Protein AF-A0A0T1WFU3-F1 (afdb_monomer_lite)

Radius of gyration: 16.74 Å; chains: 1; bounding box: 40×35×45 Å

Structure (mmCIF, N/CA/C/O backbone):
data_AF-A0A0T1WFU3-F1
#
_entry.id   AF-A0A0T1WFU3-F1
#
loop_
_atom_site.group_PDB
_atom_site.id
_atom_site.type_symbol
_atom_site.label_atom_id
_atom_site.label_alt_id
_atom_site.label_comp_id
_atom_site.label_asym_id
_atom_site.label_entity_id
_atom_site.label_seq_id
_atom_site.pdbx_PDB_ins_code
_atom_site.Cartn_x
_atom_site.Cartn_y
_atom_site.Cartn_z
_atom_site.occupancy
_atom_site.B_iso_or_equiv
_atom_site.auth_seq_id
_atom_site.auth_comp_id
_atom_site.auth_asym_id
_atom_site.auth_atom_id
_atom_site.pdbx_PDB_model_num
ATOM 1 N N . MET A 1 1 ? 16.574 20.141 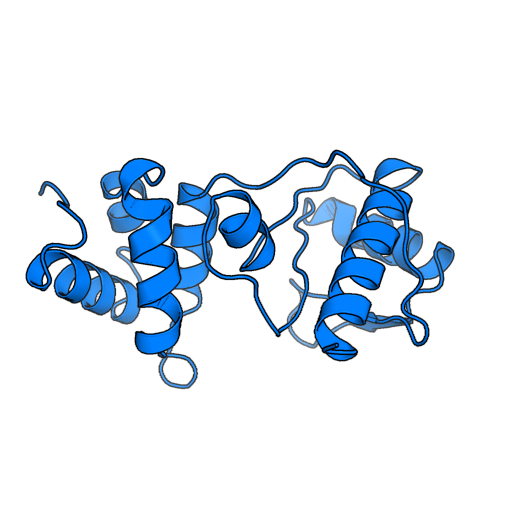1.810 1.00 50.19 1 MET A N 1
ATOM 2 C CA . MET A 1 1 ? 15.591 19.512 0.910 1.00 50.19 1 MET A CA 1
ATOM 3 C C . MET A 1 1 ? 15.934 18.039 0.913 1.00 50.19 1 MET A C 1
ATOM 5 O O . MET A 1 1 ? 17.109 17.742 0.722 1.00 50.19 1 MET A O 1
ATOM 9 N N . ASP A 1 2 ? 15.010 17.178 1.334 1.00 62.00 2 ASP A N 1
ATOM 10 C CA . ASP A 1 2 ? 15.317 15.774 1.623 1.00 62.00 2 ASP A CA 1
ATOM 11 C C . ASP A 1 2 ? 15.455 14.984 0.315 1.00 62.00 2 ASP A C 1
ATOM 13 O O . ASP A 1 2 ? 14.473 14.646 -0.345 1.00 62.00 2 ASP A O 1
ATOM 17 N N . THR A 1 3 ? 16.703 14.721 -0.071 1.00 75.38 3 THR A N 1
ATOM 18 C CA . THR A 1 3 ? 17.068 14.080 -1.340 1.00 75.38 3 THR A CA 1
ATOM 19 C C . THR A 1 3 ? 16.493 12.673 -1.484 1.00 75.38 3 THR A C 1
ATOM 21 O O . THR A 1 3 ? 16.389 12.179 -2.604 1.00 75.38 3 THR A O 1
ATOM 24 N N . HIS A 1 4 ? 16.117 12.019 -0.379 1.00 81.81 4 HIS A N 1
ATOM 25 C CA . HIS A 1 4 ? 15.545 10.678 -0.424 1.00 81.81 4 HIS A CA 1
ATOM 26 C C . HIS A 1 4 ? 14.074 10.681 -0.862 1.00 81.81 4 HIS A C 1
ATOM 28 O O . HIS A 1 4 ? 13.705 9.929 -1.761 1.00 81.81 4 HIS A O 1
ATOM 34 N N . GLN A 1 5 ? 13.241 11.561 -0.298 1.00 84.19 5 GLN A N 1
ATOM 35 C CA . GLN A 1 5 ? 11.824 11.656 -0.680 1.00 84.19 5 GLN A CA 1
ATOM 36 C C . GLN A 1 5 ? 11.653 12.104 -2.132 1.00 84.19 5 GLN A C 1
ATOM 38 O O . GLN A 1 5 ? 10.796 11.589 -2.851 1.00 84.19 5 GLN A O 1
ATOM 43 N N . ASP A 1 6 ? 12.505 13.018 -2.592 1.00 86.06 6 ASP A N 1
ATOM 44 C CA . ASP A 1 6 ? 12.508 13.437 -3.992 1.00 86.06 6 ASP A CA 1
ATOM 45 C C . ASP A 1 6 ? 12.902 12.276 -4.923 1.00 86.06 6 ASP A C 1
ATOM 47 O O . ASP A 1 6 ? 12.286 12.099 -5.977 1.00 86.06 6 ASP A O 1
ATOM 51 N N . ALA A 1 7 ? 13.843 11.418 -4.510 1.00 86.19 7 ALA A N 1
ATOM 52 C CA . ALA A 1 7 ? 14.186 10.206 -5.252 1.00 86.19 7 ALA A CA 1
ATOM 53 C C . ALA A 1 7 ? 13.016 9.208 -5.309 1.00 86.19 7 ALA A C 1
ATOM 55 O O . ALA A 1 7 ? 12.727 8.671 -6.379 1.00 86.19 7 ALA A O 1
ATOM 56 N N . LEU A 1 8 ? 12.296 9.008 -4.201 1.00 89.44 8 LEU A N 1
ATOM 57 C CA . LEU A 1 8 ? 11.119 8.133 -4.142 1.00 89.44 8 LEU A CA 1
ATOM 58 C C . LEU A 1 8 ? 9.969 8.650 -5.010 1.00 89.44 8 LEU A C 1
ATOM 60 O O . LEU A 1 8 ? 9.374 7.886 -5.767 1.00 89.44 8 LEU A O 1
ATOM 64 N N . ARG A 1 9 ? 9.697 9.960 -4.988 1.00 89.56 9 ARG A N 1
ATOM 65 C CA . ARG A 1 9 ? 8.732 10.586 -5.906 1.00 89.56 9 ARG A CA 1
ATOM 66 C C . ARG A 1 9 ? 9.168 10.434 -7.363 1.00 89.56 9 ARG A C 1
ATOM 68 O O . ARG A 1 9 ? 8.329 10.167 -8.219 1.00 89.56 9 ARG A O 1
ATOM 75 N N . GLY A 1 10 ? 10.460 10.586 -7.655 1.00 90.19 10 GLY A N 1
ATOM 76 C CA . GLY A 1 10 ? 11.013 10.347 -8.989 1.00 90.19 10 GLY A CA 1
ATOM 77 C C . GLY A 1 10 ? 10.781 8.907 -9.454 1.00 90.19 10 GLY A C 1
ATOM 78 O O . GLY A 1 10 ? 10.266 8.689 -10.552 1.00 90.19 10 GLY A O 1
ATOM 79 N N . ALA A 1 11 ? 11.080 7.928 -8.595 1.00 90.94 11 ALA A N 1
ATOM 80 C CA . ALA A 1 11 ? 10.847 6.509 -8.858 1.00 90.94 11 ALA A CA 1
ATOM 81 C C . ALA A 1 11 ? 9.356 6.197 -9.066 1.00 90.94 11 ALA A C 1
ATOM 83 O O . ALA A 1 11 ? 9.006 5.590 -10.077 1.00 90.94 11 ALA A O 1
ATOM 84 N N . LEU A 1 12 ? 8.478 6.692 -8.184 1.00 92.75 12 LEU A N 1
ATOM 85 C CA . LEU A 1 12 ? 7.018 6.587 -8.296 1.00 92.75 12 LEU A CA 1
ATOM 86 C C . LEU A 1 12 ? 6.529 7.053 -9.667 1.00 92.75 12 LEU A C 1
ATOM 88 O O . LEU A 1 12 ? 5.818 6.329 -10.363 1.00 92.75 12 LEU A O 1
ATOM 92 N N . LYS A 1 13 ? 6.916 8.264 -10.076 1.00 92.25 13 LYS A N 1
ATOM 93 C CA . LYS A 1 13 ? 6.453 8.825 -11.345 1.00 92.25 13 LYS A CA 1
ATOM 94 C C . LYS A 1 13 ? 7.047 8.081 -12.540 1.00 92.25 13 LYS A C 1
ATOM 96 O O . LYS A 1 13 ? 6.338 7.839 -13.508 1.00 92.25 13 LYS A O 1
ATOM 101 N N . ARG A 1 14 ? 8.318 7.674 -12.494 1.00 92.62 14 ARG A N 1
ATOM 102 C CA . ARG A 1 14 ? 8.926 6.881 -13.577 1.00 92.62 14 ARG A CA 1
ATOM 103 C C . ARG A 1 14 ? 8.242 5.530 -13.754 1.00 92.62 14 ARG A C 1
ATOM 105 O O . ARG A 1 14 ? 7.859 5.204 -14.875 1.00 92.62 14 ARG A O 1
ATOM 112 N N . ALA A 1 15 ? 8.033 4.798 -12.663 1.00 94.25 15 ALA A N 1
ATOM 113 C CA . ALA A 1 15 ? 7.351 3.511 -12.688 1.00 94.25 15 ALA A CA 1
ATOM 114 C C . ALA A 1 15 ? 5.917 3.658 -13.215 1.00 94.25 15 ALA A C 1
ATOM 116 O O . ALA A 1 15 ? 5.541 2.984 -14.171 1.00 94.25 15 ALA A O 1
ATOM 117 N N . ALA A 1 16 ? 5.147 4.616 -12.687 1.00 94.62 16 ALA A N 1
ATOM 118 C CA . ALA A 1 16 ? 3.788 4.871 -13.160 1.00 94.62 16 ALA A CA 1
ATOM 119 C C . ALA A 1 16 ? 3.740 5.295 -14.637 1.00 94.62 16 ALA A C 1
ATOM 121 O O . ALA A 1 16 ? 2.820 4.911 -15.356 1.00 94.62 16 ALA A O 1
ATOM 122 N N . SER A 1 17 ? 4.723 6.074 -15.108 1.00 94.56 17 SER A N 1
ATOM 123 C CA . SER A 1 17 ? 4.829 6.451 -16.522 1.00 94.56 17 SER A CA 1
ATOM 124 C C . SER A 1 17 ? 5.048 5.238 -17.416 1.00 94.56 17 SER A C 1
ATOM 126 O O . SER A 1 17 ? 4.390 5.126 -18.447 1.00 94.56 17 SER A O 1
ATOM 128 N N . ALA A 1 18 ? 5.978 4.358 -17.038 1.00 94.31 18 ALA A N 1
ATOM 129 C CA . ALA A 1 18 ? 6.305 3.156 -17.795 1.00 94.31 18 ALA A CA 1
ATOM 130 C C . ALA A 1 18 ? 5.112 2.198 -17.849 1.00 94.31 18 ALA A C 1
ATOM 132 O O . ALA A 1 18 ? 4.671 1.812 -18.932 1.00 94.31 18 ALA A O 1
ATOM 133 N N . MET A 1 19 ? 4.520 1.918 -16.686 1.00 95.75 19 MET A N 1
ATOM 134 C CA . MET A 1 19 ? 3.354 1.047 -16.568 1.00 95.75 19 MET A CA 1
ATOM 135 C C . MET A 1 19 ? 2.162 1.580 -17.367 1.00 95.75 19 MET A C 1
ATOM 137 O O . MET A 1 19 ? 1.507 0.828 -18.072 1.00 95.75 19 MET A O 1
ATOM 141 N N . LYS A 1 20 ? 1.915 2.895 -17.355 1.00 94.62 20 LYS A N 1
ATOM 142 C CA . LYS A 1 20 ? 0.829 3.496 -18.143 1.00 94.62 20 LYS A CA 1
ATOM 143 C C . LYS A 1 20 ? 1.080 3.475 -19.654 1.00 94.62 20 LYS A C 1
ATOM 145 O O . LYS A 1 20 ? 0.123 3.490 -20.423 1.00 94.62 20 LYS A O 1
ATOM 150 N N . ALA A 1 21 ? 2.340 3.527 -20.078 1.00 94.38 21 ALA A N 1
ATOM 151 C CA . ALA A 1 21 ? 2.695 3.581 -21.492 1.00 94.38 21 ALA A CA 1
ATOM 152 C C . ALA A 1 21 ? 2.659 2.202 -22.162 1.00 94.38 21 ALA A C 1
ATOM 154 O O . ALA A 1 21 ? 2.245 2.110 -23.317 1.00 94.38 21 ALA A O 1
ATOM 155 N N . ALA A 1 22 ? 3.114 1.162 -21.461 1.00 94.00 22 ALA A N 1
ATOM 156 C CA . ALA A 1 22 ? 3.315 -0.163 -22.048 1.00 94.00 22 ALA A CA 1
ATOM 157 C C . ALA A 1 22 ? 3.078 -1.335 -21.081 1.00 94.00 22 ALA A C 1
ATOM 159 O O . ALA A 1 22 ? 3.194 -2.484 -21.497 1.00 94.00 22 ALA A O 1
ATOM 160 N N . GLY A 1 23 ? 2.772 -1.061 -19.813 1.00 94.38 23 GLY A N 1
ATOM 161 C CA . GLY A 1 23 ? 2.590 -2.093 -18.799 1.00 94.38 23 GLY A CA 1
ATOM 162 C C . GLY A 1 23 ? 1.154 -2.600 -18.679 1.00 94.38 23 GLY A C 1
ATOM 163 O O . GLY A 1 23 ? 0.243 -2.091 -19.338 1.00 94.38 23 GLY A O 1
ATOM 164 N N . PRO A 1 24 ? 0.949 -3.615 -17.825 1.00 96.50 24 PRO A N 1
ATOM 165 C CA . PRO A 1 24 ? -0.376 -4.121 -17.492 1.00 96.50 24 PRO A CA 1
ATOM 166 C C . PRO A 1 24 ? -1.167 -3.131 -16.625 1.00 96.50 24 PRO A C 1
ATOM 168 O O . PRO A 1 24 ? -0.626 -2.137 -16.127 1.00 96.50 24 PRO A O 1
ATOM 171 N N . ASP A 1 25 ? -2.444 -3.442 -16.393 1.00 96.31 25 ASP A N 1
ATOM 172 C CA . ASP A 1 25 ? -3.265 -2.714 -15.428 1.00 96.31 25 ASP A CA 1
ATOM 173 C C . ASP A 1 25 ? -2.627 -2.764 -14.033 1.00 96.31 25 ASP A C 1
ATOM 175 O O . ASP A 1 25 ? -2.191 -3.810 -13.544 1.00 96.31 25 ASP A O 1
ATOM 179 N N . PHE A 1 26 ? -2.575 -1.604 -13.381 1.00 97.38 26 PHE A N 1
ATOM 180 C CA . PHE A 1 26 ? -1.906 -1.434 -12.098 1.00 97.38 26 PHE A CA 1
ATOM 181 C C . PHE A 1 26 ? -2.638 -0.428 -11.214 1.00 97.38 26 PHE A C 1
ATOM 183 O O . PHE A 1 26 ? -3.414 0.405 -11.691 1.00 97.38 26 PHE A O 1
ATOM 190 N N . ALA A 1 27 ? -2.340 -0.456 -9.918 1.00 97.19 27 ALA A N 1
ATOM 191 C CA . ALA A 1 27 ? -2.755 0.586 -8.989 1.00 97.19 27 ALA A CA 1
ATOM 192 C C . ALA A 1 27 ? -1.646 0.920 -7.990 1.00 97.19 27 ALA A C 1
ATOM 194 O O . ALA A 1 27 ? -0.894 0.047 -7.558 1.00 97.19 27 ALA A O 1
ATOM 195 N N . LEU A 1 28 ? -1.572 2.193 -7.599 1.00 96.69 28 LEU A N 1
ATOM 196 C CA . LEU A 1 28 ? -0.749 2.638 -6.481 1.00 96.69 28 LEU A CA 1
ATOM 197 C C . LEU A 1 28 ? -1.297 2.050 -5.177 1.00 96.69 28 LEU A C 1
ATOM 199 O O . LEU A 1 28 ? -2.501 2.138 -4.909 1.00 96.69 28 LEU A O 1
ATOM 203 N N . ALA A 1 29 ? -0.409 1.491 -4.364 1.00 94.75 29 ALA A N 1
ATOM 204 C CA . ALA A 1 29 ? -0.733 0.821 -3.113 1.00 94.75 29 ALA A CA 1
ATOM 205 C C . ALA A 1 29 ? 0.102 1.374 -1.945 1.00 94.75 29 ALA A C 1
ATOM 207 O O . ALA A 1 29 ? 0.749 2.424 -2.037 1.00 94.75 29 ALA A O 1
ATOM 208 N N . GLY A 1 30 ? 0.025 0.683 -0.807 1.00 92.25 30 GLY A N 1
ATOM 209 C CA . GLY A 1 30 ? 0.884 0.939 0.341 1.00 92.25 30 GLY A CA 1
ATOM 210 C C . GLY A 1 30 ? 0.792 2.357 0.902 1.00 92.25 30 GLY A C 1
ATOM 211 O O . GLY A 1 30 ? -0.248 3.019 0.873 1.00 92.25 30 GLY A O 1
ATOM 212 N N . SER A 1 31 ? 1.888 2.831 1.489 1.00 92.25 31 SER A N 1
ATOM 213 C CA . SER A 1 31 ? 1.889 4.119 2.199 1.00 92.25 31 SER A CA 1
ATOM 214 C C . SER A 1 31 ? 1.696 5.314 1.259 1.00 92.25 31 SER A C 1
ATOM 216 O O . SER A 1 31 ? 1.070 6.296 1.652 1.00 92.25 31 SER A O 1
ATOM 218 N N . TYR A 1 32 ? 2.164 5.220 0.011 1.00 94.25 32 TYR A N 1
ATOM 219 C CA . TYR A 1 32 ? 1.942 6.256 -1.001 1.00 94.25 32 TYR A CA 1
ATOM 220 C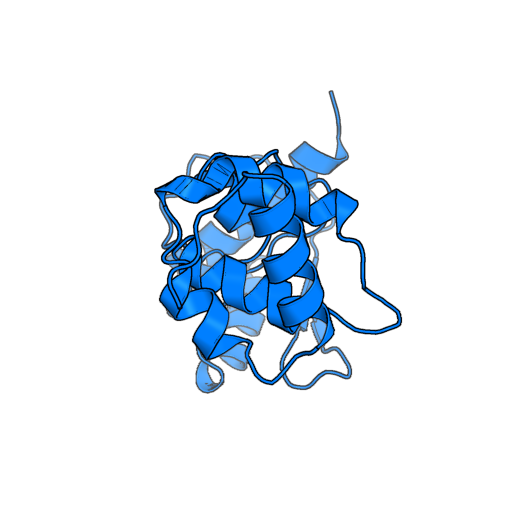 C . TYR A 1 32 ? 0.469 6.352 -1.421 1.00 94.25 32 TYR A C 1
ATOM 222 O O . TYR A 1 32 ? -0.024 7.461 -1.622 1.00 94.25 32 TYR A O 1
ATOM 230 N N . ALA A 1 33 ? -0.273 5.239 -1.465 1.00 94.81 33 ALA A N 1
ATOM 231 C CA . ALA A 1 33 ? -1.723 5.296 -1.650 1.00 94.81 33 ALA A CA 1
ATOM 232 C C . ALA A 1 33 ? -2.425 6.002 -0.478 1.00 94.81 33 ALA A C 1
ATOM 234 O O . ALA A 1 33 ? -3.297 6.837 -0.702 1.00 94.81 33 ALA A O 1
ATOM 235 N N . LEU A 1 34 ? -2.019 5.749 0.773 1.00 94.19 34 LEU A N 1
ATOM 236 C CA . LEU A 1 34 ? -2.569 6.487 1.922 1.00 94.19 34 LEU A CA 1
ATOM 237 C C . LEU A 1 34 ? -2.198 7.973 1.903 1.00 94.19 34 LEU A C 1
ATOM 239 O O . LEU A 1 34 ? -3.005 8.793 2.335 1.00 94.19 34 LEU A O 1
ATOM 243 N N . TRP A 1 35 ? -1.015 8.335 1.399 1.00 94.94 35 TRP A N 1
ATOM 244 C CA . TRP A 1 35 ? -0.624 9.738 1.234 1.00 94.94 35 TRP A CA 1
ATOM 245 C C . TRP A 1 35 ? -1.547 10.475 0.258 1.00 94.94 35 TRP A C 1
ATOM 247 O O . TRP A 1 35 ? -1.981 11.584 0.563 1.00 94.94 35 TRP A O 1
ATOM 257 N N . VAL A 1 36 ? -1.944 9.835 -0.851 1.00 93.62 36 VAL A N 1
ATOM 258 C CA . VAL A 1 36 ? -2.974 10.378 -1.761 1.00 93.62 36 VAL A CA 1
ATOM 259 C C . VAL A 1 36 ? -4.297 10.628 -1.025 1.00 93.62 36 VAL A C 1
ATOM 261 O O . VAL A 1 36 ? -4.961 11.629 -1.284 1.00 93.62 36 VAL A O 1
ATOM 264 N N . HIS A 1 37 ? -4.642 9.772 -0.060 1.00 93.44 37 HIS A N 1
ATOM 265 C CA . HIS A 1 37 ? -5.824 9.920 0.801 1.00 93.44 37 HIS A CA 1
ATOM 266 C C . HIS A 1 37 ? -5.614 10.866 2.001 1.00 93.44 37 HIS A C 1
ATOM 268 O O . HIS A 1 37 ? -6.489 10.977 2.859 1.00 93.44 37 HIS A O 1
ATOM 274 N N . GLY A 1 38 ? -4.480 11.569 2.083 1.00 92.50 38 GLY A N 1
ATOM 275 C CA . GLY A 1 38 ? -4.209 12.599 3.093 1.00 92.50 38 GLY A CA 1
ATOM 276 C C . GLY A 1 38 ? -3.430 12.139 4.330 1.00 92.50 38 GLY A C 1
ATOM 277 O O . GLY A 1 38 ? -3.297 12.913 5.280 1.00 92.50 38 GLY A O 1
ATOM 278 N N . ALA A 1 39 ? -2.903 10.911 4.352 1.00 93.81 39 ALA A N 1
ATOM 279 C CA . ALA A 1 39 ? -1.943 10.489 5.375 1.00 93.81 39 ALA A CA 1
ATOM 280 C C . ALA A 1 39 ? -0.615 11.266 5.258 1.00 93.81 39 ALA A C 1
ATOM 282 O O . ALA A 1 39 ? -0.365 11.891 4.230 1.00 93.81 39 ALA A O 1
ATOM 283 N N . PRO A 1 40 ? 0.264 11.244 6.276 1.00 92.44 40 PRO A N 1
ATOM 284 C CA . PRO A 1 40 ? 1.605 11.805 6.143 1.00 92.44 40 PRO A CA 1
ATOM 285 C C . PRO A 1 40 ? 2.383 11.166 4.993 1.00 92.44 40 PRO A C 1
ATOM 287 O O . PRO A 1 40 ? 2.223 9.978 4.707 1.00 92.44 40 PRO A O 1
ATOM 290 N N . GLU A 1 41 ? 3.246 11.954 4.358 1.00 91.88 41 GLU A N 1
ATOM 291 C CA . GLU A 1 41 ? 4.079 11.449 3.276 1.00 91.88 41 GLU A CA 1
ATOM 292 C C . GLU A 1 41 ? 5.066 10.387 3.787 1.00 91.88 41 GLU A C 1
ATOM 294 O O . GLU A 1 41 ? 5.753 10.625 4.787 1.00 91.88 41 GLU A O 1
ATOM 299 N N . PRO A 1 42 ? 5.156 9.220 3.126 1.00 87.00 42 PRO A N 1
ATOM 300 C CA . PRO A 1 42 ? 6.101 8.184 3.510 1.00 87.00 42 PRO A CA 1
ATOM 301 C C . PRO A 1 42 ? 7.553 8.556 3.180 1.00 87.00 42 PRO A C 1
ATOM 303 O O . PRO A 1 42 ? 7.848 9.394 2.330 1.00 87.00 42 PRO A O 1
ATOM 306 N N . VAL A 1 43 ? 8.467 7.875 3.867 1.00 85.44 43 VAL A N 1
ATOM 307 C CA . VAL A 1 43 ? 9.928 7.960 3.675 1.00 85.44 43 VAL A CA 1
ATOM 308 C C . VAL A 1 43 ? 10.539 6.596 3.333 1.00 85.44 43 VAL A C 1
ATOM 310 O O . VAL A 1 43 ? 11.745 6.408 3.441 1.00 85.44 43 VAL A O 1
ATOM 313 N N . HIS A 1 44 ? 9.688 5.623 3.013 1.00 85.25 44 HIS A N 1
ATOM 314 C CA . HIS A 1 44 ? 10.063 4.255 2.668 1.00 85.25 44 HIS A CA 1
ATOM 315 C C . HIS A 1 44 ? 9.878 4.047 1.161 1.00 85.25 44 HIS A C 1
ATOM 317 O O . HIS A 1 44 ? 10.024 4.973 0.383 1.00 85.25 44 HIS A O 1
ATOM 323 N N . ASP A 1 45 ? 9.557 2.844 0.733 1.00 87.50 45 ASP A N 1
ATOM 324 C CA . ASP A 1 45 ? 9.343 2.468 -0.654 1.00 87.50 45 ASP A CA 1
ATOM 325 C C . ASP A 1 45 ? 7.994 2.917 -1.243 1.00 87.50 45 ASP A C 1
ATOM 327 O O . ASP A 1 45 ? 7.108 3.463 -0.577 1.00 87.50 45 ASP A O 1
ATOM 331 N N . VAL A 1 46 ? 7.893 2.716 -2.558 1.00 92.69 46 VAL A N 1
ATOM 332 C CA . VAL A 1 46 ? 6.700 2.933 -3.373 1.00 92.69 46 VAL A CA 1
ATOM 333 C C . VAL A 1 46 ? 6.140 1.572 -3.768 1.00 92.69 46 VAL A C 1
ATOM 335 O O . VAL A 1 46 ? 6.838 0.789 -4.408 1.00 92.69 46 VAL A O 1
ATOM 338 N N . ASP A 1 47 ? 4.866 1.339 -3.463 1.00 94.62 47 ASP A N 1
ATOM 339 C CA . ASP A 1 47 ? 4.186 0.081 -3.760 1.00 94.62 47 ASP A CA 1
ATOM 340 C C . ASP A 1 47 ? 3.233 0.215 -4.951 1.00 94.62 47 ASP A C 1
ATOM 342 O O . ASP A 1 47 ? 2.380 1.107 -4.990 1.00 94.62 47 ASP A O 1
ATOM 346 N N . PHE A 1 48 ? 3.311 -0.735 -5.878 1.00 96.12 48 PHE A N 1
ATOM 347 C CA . PHE A 1 48 ? 2.309 -0.942 -6.919 1.00 96.12 48 PHE A CA 1
ATOM 348 C C . PHE A 1 48 ? 1.749 -2.355 -6.817 1.00 96.12 48 PHE A C 1
ATOM 350 O O . PHE A 1 48 ? 2.476 -3.294 -6.504 1.00 96.12 48 PHE A O 1
ATOM 357 N N . VAL A 1 49 ? 0.466 -2.507 -7.130 1.00 96.44 49 VAL A N 1
ATOM 358 C CA . VAL A 1 49 ? -0.156 -3.819 -7.323 1.00 96.44 49 VAL A CA 1
ATOM 359 C C . VAL A 1 49 ? -0.506 -4.025 -8.788 1.00 96.44 49 VAL A C 1
ATOM 361 O O . VAL A 1 49 ? -0.928 -3.091 -9.472 1.00 96.44 49 VAL A O 1
ATOM 364 N N . VAL A 1 50 ? -0.353 -5.266 -9.233 1.00 96.31 50 VAL A N 1
ATOM 365 C CA . VAL A 1 50 ? -0.765 -5.787 -10.541 1.00 96.31 50 VAL A CA 1
ATOM 366 C C . VAL A 1 50 ? -1.452 -7.133 -10.322 1.00 96.31 50 VAL A C 1
ATOM 368 O O . VAL A 1 50 ? -1.332 -7.716 -9.239 1.00 96.31 50 VAL A O 1
ATOM 371 N N . ALA A 1 51 ? -2.175 -7.642 -11.319 1.00 94.81 51 ALA A N 1
ATOM 372 C CA . ALA A 1 51 ? -2.653 -9.019 -11.252 1.00 94.81 51 ALA A CA 1
ATOM 373 C C . ALA A 1 51 ? -1.459 -9.991 -11.235 1.00 94.81 51 ALA A C 1
ATOM 375 O O . ALA A 1 51 ? -0.444 -9.746 -11.884 1.00 94.81 51 ALA A O 1
ATOM 376 N N . GLU A 1 52 ? -1.583 -11.112 -10.520 1.00 93.38 52 GLU A N 1
ATOM 377 C CA . GLU A 1 52 ? -0.504 -12.107 -10.382 1.00 93.38 52 GLU A CA 1
ATOM 378 C C . GLU A 1 52 ? 0.021 -12.584 -11.746 1.00 93.38 52 GLU A C 1
ATOM 380 O O . GLU A 1 52 ? 1.228 -12.643 -11.974 1.00 93.38 52 GLU A O 1
ATOM 385 N N . VAL A 1 53 ? -0.895 -12.827 -12.688 1.00 94.75 53 VAL A N 1
ATOM 386 C CA . VAL A 1 53 ? -0.577 -13.244 -14.063 1.00 94.75 53 VAL A CA 1
ATOM 387 C C . VAL A 1 53 ? 0.234 -12.202 -14.842 1.00 94.75 53 VAL A C 1
ATOM 389 O O . VAL A 1 53 ? 0.962 -12.558 -15.765 1.00 94.75 53 VAL A O 1
ATOM 392 N N . ASP A 1 54 ? 0.156 -10.935 -14.437 1.00 96.25 54 ASP A N 1
ATOM 393 C CA . ASP A 1 54 ? 0.801 -9.802 -15.096 1.00 96.25 54 ASP A CA 1
ATOM 394 C C . ASP A 1 54 ? 2.127 -9.402 -14.429 1.00 96.25 54 ASP A C 1
ATOM 396 O O . ASP A 1 54 ? 2.834 -8.520 -14.922 1.00 96.25 54 ASP A O 1
ATOM 400 N N . ALA A 1 55 ? 2.527 -10.061 -13.335 1.00 94.62 55 ALA A N 1
ATOM 401 C CA . ALA A 1 55 ? 3.766 -9.749 -12.616 1.00 94.62 55 ALA A CA 1
ATOM 402 C C . ALA A 1 55 ? 5.033 -9.939 -13.475 1.00 94.62 55 ALA A C 1
ATOM 404 O O . ALA A 1 55 ? 6.059 -9.295 -13.236 1.00 94.62 55 ALA A O 1
ATOM 405 N N . GLY A 1 56 ? 4.984 -10.822 -14.479 1.00 94.31 56 GLY A N 1
ATOM 406 C CA . GLY A 1 56 ? 6.035 -10.956 -15.492 1.00 94.31 56 GLY A CA 1
ATOM 407 C C . GLY A 1 56 ? 6.125 -9.714 -16.379 1.00 94.31 56 GLY A C 1
ATOM 408 O O . GLY A 1 56 ? 7.168 -9.065 -16.425 1.00 94.31 56 GLY A O 1
ATOM 409 N N . ALA A 1 57 ? 5.002 -9.335 -16.995 1.00 96.56 57 ALA A N 1
ATOM 410 C CA . ALA A 1 57 ? 4.908 -8.184 -17.893 1.00 96.56 57 ALA A CA 1
ATOM 411 C C . ALA A 1 57 ? 5.232 -6.853 -17.191 1.00 96.56 57 ALA A C 1
ATOM 413 O O . ALA A 1 57 ? 5.892 -5.987 -17.765 1.00 96.56 57 ALA A O 1
ATOM 414 N N . ALA A 1 58 ? 4.818 -6.690 -15.931 1.00 97.00 58 ALA A N 1
ATOM 415 C CA . ALA A 1 58 ? 5.151 -5.518 -15.123 1.00 97.00 58 ALA A CA 1
ATOM 416 C C . ALA A 1 58 ? 6.664 -5.397 -14.881 1.00 97.00 58 ALA A C 1
ATOM 418 O O . ALA A 1 58 ? 7.236 -4.318 -15.029 1.00 97.00 58 ALA A O 1
ATOM 419 N N . ALA A 1 59 ? 7.324 -6.508 -14.541 1.00 96.00 59 ALA A N 1
ATOM 420 C CA . ALA A 1 59 ? 8.767 -6.532 -14.334 1.00 96.00 59 ALA A CA 1
ATOM 421 C C . ALA A 1 59 ? 9.537 -6.223 -15.627 1.00 96.00 59 ALA A C 1
ATOM 423 O O . ALA A 1 59 ? 10.478 -5.435 -15.588 1.00 96.00 59 ALA A O 1
ATOM 424 N N . GLU A 1 60 ? 9.120 -6.792 -16.762 1.00 97.06 60 GLU A N 1
ATOM 425 C CA . GLU A 1 60 ? 9.698 -6.492 -18.081 1.00 97.06 60 GLU A CA 1
ATOM 426 C C . GLU A 1 60 ? 9.535 -5.009 -18.437 1.00 97.06 60 GLU A C 1
ATOM 428 O O . GLU A 1 60 ? 10.512 -4.340 -18.760 1.00 97.06 60 GLU A O 1
ATOM 433 N N . THR A 1 61 ? 8.333 -4.456 -18.251 1.00 97.25 61 THR A N 1
ATOM 434 C CA . THR A 1 61 ? 8.046 -3.033 -18.506 1.00 97.25 61 THR A CA 1
ATOM 435 C C . THR A 1 61 ? 8.934 -2.107 -17.673 1.00 97.25 61 THR A C 1
ATOM 437 O O . THR A 1 61 ? 9.448 -1.102 -18.166 1.00 97.25 61 THR A O 1
ATOM 440 N N . LEU A 1 62 ? 9.117 -2.422 -16.388 1.00 96.06 62 LEU A N 1
ATOM 441 C CA . LEU A 1 62 ? 9.967 -1.631 -15.502 1.00 96.06 62 LEU A CA 1
ATOM 442 C C . LEU A 1 62 ? 11.454 -1.791 -15.854 1.00 96.06 62 LEU A C 1
ATOM 444 O O . LEU A 1 62 ? 12.186 -0.801 -15.822 1.00 96.06 62 LEU A O 1
ATOM 448 N N . ALA A 1 63 ? 11.896 -2.987 -16.248 1.00 95.06 63 ALA A N 1
ATOM 449 C CA . ALA A 1 63 ? 13.258 -3.218 -16.727 1.00 95.06 63 ALA A CA 1
ATOM 450 C C . ALA A 1 63 ? 13.562 -2.414 -18.002 1.00 95.06 63 ALA A C 1
ATOM 452 O O . ALA A 1 63 ? 14.587 -1.732 -18.064 1.00 95.06 63 ALA A O 1
ATOM 453 N N . ASP A 1 64 ? 12.642 -2.403 -18.969 1.00 95.06 64 ASP A N 1
ATOM 454 C CA . ASP A 1 64 ? 12.748 -1.610 -20.202 1.00 95.06 64 ASP A CA 1
ATOM 455 C C . ASP A 1 64 ? 12.784 -0.099 -19.921 1.00 95.06 64 ASP A C 1
ATOM 457 O O . ASP A 1 64 ? 13.416 0.672 -20.647 1.00 95.06 64 ASP A O 1
ATOM 461 N N . ALA A 1 65 ? 12.162 0.334 -18.822 1.00 92.94 65 ALA A N 1
ATOM 462 C CA . ALA A 1 65 ? 12.228 1.706 -18.324 1.00 92.94 65 ALA A CA 1
ATOM 463 C C . ALA A 1 65 ? 13.502 2.021 -17.510 1.00 92.94 65 ALA A C 1
ATOM 465 O O . ALA A 1 65 ? 13.647 3.137 -17.000 1.00 92.94 65 ALA A O 1
ATOM 466 N N . GLY A 1 66 ? 14.429 1.067 -17.395 1.00 92.50 66 GLY A N 1
ATOM 467 C CA . GLY A 1 66 ? 15.725 1.230 -16.738 1.00 92.50 66 GLY A CA 1
ATOM 468 C C . GLY A 1 66 ? 15.739 0.917 -15.241 1.00 92.50 66 GLY A C 1
ATOM 469 O O . GLY A 1 66 ? 16.701 1.286 -14.567 1.00 92.50 66 GLY A O 1
ATOM 470 N N . PHE A 1 67 ? 14.708 0.259 -14.701 1.00 94.38 67 PHE A N 1
ATOM 471 C CA . PHE A 1 67 ? 14.750 -0.241 -13.326 1.00 94.38 67 PHE A CA 1
ATOM 472 C C . PHE A 1 67 ? 15.551 -1.545 -13.245 1.00 94.38 67 PHE A C 1
ATOM 474 O O . PHE A 1 67 ? 15.380 -2.458 -14.050 1.00 94.38 67 PHE A O 1
ATOM 481 N N . ALA A 1 68 ? 16.386 -1.674 -12.217 1.00 93.94 68 ALA A N 1
ATOM 482 C CA . ALA A 1 68 ? 16.958 -2.955 -11.835 1.00 93.94 68 ALA A CA 1
ATOM 483 C C . ALA A 1 68 ? 15.899 -3.775 -11.089 1.00 93.94 68 ALA A C 1
ATOM 485 O O . ALA A 1 68 ? 15.399 -3.339 -10.047 1.00 93.94 68 ALA A O 1
ATOM 486 N N . ILE A 1 69 ? 15.569 -4.949 -11.634 1.00 95.25 69 ILE A N 1
ATOM 487 C CA . ILE A 1 69 ? 14.582 -5.867 -11.064 1.00 95.25 69 ILE A CA 1
ATOM 488 C C . ILE A 1 69 ? 15.277 -6.925 -10.208 1.00 95.25 69 ILE A C 1
ATOM 490 O O . ILE A 1 69 ? 16.153 -7.648 -10.678 1.00 95.25 69 ILE A O 1
ATOM 494 N N . GLU A 1 70 ? 14.834 -7.049 -8.963 1.00 93.12 70 GLU A N 1
ATOM 495 C CA . GLU A 1 70 ? 15.236 -8.090 -8.022 1.00 93.12 70 GLU A CA 1
ATOM 496 C C . GLU A 1 70 ? 14.016 -8.965 -7.713 1.00 93.12 70 GLU A C 1
ATOM 498 O O . GLU A 1 70 ? 13.015 -8.492 -7.169 1.00 93.12 70 GLU A O 1
ATOM 503 N N . ARG A 1 71 ? 14.087 -10.253 -8.067 1.00 88.94 71 ARG A N 1
ATOM 504 C CA . ARG A 1 71 ? 13.101 -11.248 -7.628 1.00 88.94 71 ARG A CA 1
ATOM 505 C C . ARG A 1 71 ? 13.417 -11.625 -6.190 1.00 88.94 71 ARG A C 1
ATOM 507 O O . ARG A 1 71 ? 14.537 -12.056 -5.911 1.00 88.94 71 ARG A O 1
ATOM 514 N N . THR A 1 72 ? 12.456 -11.436 -5.296 1.00 86.00 72 THR A N 1
ATOM 515 C CA . THR A 1 72 ? 12.643 -11.775 -3.889 1.00 86.00 72 THR A CA 1
ATOM 516 C C . THR A 1 72 ? 12.209 -13.226 -3.639 1.00 86.00 72 THR A C 1
ATOM 518 O O . THR A 1 72 ? 11.541 -13.817 -4.490 1.00 86.00 72 THR A O 1
ATOM 521 N N . PRO A 1 73 ? 12.639 -13.857 -2.530 1.00 79.25 73 PRO A N 1
ATOM 522 C CA . PRO A 1 73 ? 12.226 -15.223 -2.195 1.00 79.25 73 PRO A CA 1
ATOM 523 C C . PRO A 1 73 ? 10.714 -15.356 -1.996 1.00 79.25 73 PRO A C 1
ATOM 525 O O . PRO A 1 73 ? 10.159 -16.446 -2.092 1.00 79.25 73 PRO A O 1
ATOM 528 N N . GLU A 1 74 ? 10.058 -14.249 -1.668 1.00 75.25 74 GLU A N 1
ATOM 529 C CA . GLU A 1 74 ? 8.616 -14.137 -1.648 1.00 75.25 74 GLU A CA 1
ATOM 530 C C . GLU A 1 74 ? 8.087 -14.157 -3.089 1.00 75.25 74 GLU A C 1
ATOM 532 O O . GLU A 1 74 ? 8.143 -13.153 -3.791 1.00 75.25 74 GLU A O 1
ATOM 537 N N . ASP A 1 75 ? 7.527 -15.288 -3.527 1.00 75.44 75 ASP A N 1
ATOM 538 C CA . ASP A 1 75 ? 7.015 -15.486 -4.898 1.00 75.44 75 ASP A CA 1
ATOM 539 C C . ASP A 1 75 ? 5.927 -14.472 -5.332 1.00 75.44 75 ASP A C 1
ATOM 541 O O . ASP A 1 75 ? 5.556 -14.402 -6.503 1.00 75.44 75 ASP A O 1
ATOM 545 N N . TRP A 1 76 ? 5.416 -13.670 -4.394 1.00 83.56 76 TRP A N 1
ATOM 546 C CA . TRP A 1 76 ? 4.392 -12.645 -4.597 1.00 83.56 76 TRP A CA 1
ATOM 547 C C . TRP A 1 76 ? 4.946 -11.214 -4.736 1.00 83.56 76 TRP A C 1
ATOM 549 O O . TRP A 1 76 ? 4.162 -10.288 -4.947 1.00 83.56 76 TRP A O 1
ATOM 559 N N . LEU A 1 77 ? 6.266 -11.003 -4.630 1.00 90.88 77 LEU A N 1
ATOM 560 C CA . LEU A 1 77 ? 6.895 -9.679 -4.672 1.00 90.88 77 LEU A CA 1
ATOM 561 C C . LEU A 1 77 ? 8.133 -9.658 -5.582 1.00 90.88 77 LEU A C 1
ATOM 563 O O . LEU A 1 77 ? 8.908 -10.604 -5.683 1.00 90.88 77 LEU A O 1
ATOM 567 N N . PHE A 1 78 ? 8.354 -8.526 -6.244 1.00 92.94 78 PHE A N 1
ATOM 568 C CA . PHE A 1 78 ? 9.650 -8.188 -6.821 1.00 92.94 78 PHE A CA 1
ATOM 569 C C . PHE A 1 78 ? 9.969 -6.728 -6.514 1.00 92.94 78 PHE A C 1
ATOM 571 O O . PHE A 1 78 ? 9.068 -5.898 -6.397 1.00 92.94 78 PHE A O 1
ATOM 578 N N . LYS A 1 79 ? 11.255 -6.403 -6.389 1.00 93.31 79 LYS A N 1
ATOM 579 C CA . LYS A 1 79 ? 11.714 -5.031 -6.167 1.00 93.31 79 LYS A CA 1
ATOM 580 C C . LYS A 1 79 ? 12.199 -4.432 -7.477 1.00 93.31 79 LYS A C 1
ATOM 582 O O . LYS A 1 79 ? 12.869 -5.099 -8.261 1.00 93.31 79 LYS A O 1
ATOM 587 N N . ALA A 1 80 ? 11.885 -3.160 -7.687 1.00 93.06 80 ALA A N 1
ATOM 588 C CA . ALA A 1 80 ? 12.370 -2.368 -8.807 1.00 93.06 80 ALA A CA 1
ATOM 589 C C . ALA A 1 80 ? 13.095 -1.138 -8.254 1.00 93.06 80 ALA A C 1
ATOM 591 O O . ALA A 1 80 ? 12.518 -0.364 -7.493 1.00 93.06 80 ALA A O 1
ATOM 592 N N . SER A 1 81 ? 14.360 -0.947 -8.624 1.00 90.62 81 SER A N 1
ATOM 593 C CA . SER A 1 81 ? 15.177 0.173 -8.139 1.00 90.62 81 SER A CA 1
ATOM 594 C C . SER A 1 81 ? 15.797 0.964 -9.291 1.00 90.62 81 SER A C 1
ATOM 596 O O . SER A 1 81 ? 16.108 0.408 -10.340 1.00 90.62 81 SER A O 1
ATOM 598 N N . THR A 1 82 ? 15.960 2.275 -9.110 1.00 83.50 82 THR A N 1
ATOM 599 C CA . THR A 1 82 ? 16.640 3.167 -10.063 1.00 83.50 82 THR A CA 1
ATOM 600 C C . THR A 1 82 ? 17.814 3.843 -9.366 1.00 83.50 82 THR A C 1
ATOM 602 O O . THR A 1 82 ? 17.703 4.225 -8.201 1.00 83.50 82 THR A O 1
ATOM 605 N N . ALA A 1 83 ? 18.936 3.989 -10.071 1.00 67.69 83 ALA A N 1
ATOM 606 C CA . ALA A 1 83 ? 20.095 4.727 -9.572 1.00 67.69 83 ALA A CA 1
ATOM 607 C C . ALA A 1 83 ? 19.874 6.250 -9.621 1.00 67.69 83 ALA A C 1
ATOM 609 O O . ALA A 1 83 ? 20.440 6.978 -8.807 1.00 67.69 83 ALA A O 1
ATOM 610 N N . ASP A 1 84 ? 19.000 6.715 -10.522 1.00 62.72 84 ASP A N 1
ATOM 611 C CA . ASP A 1 84 ? 18.783 8.133 -10.789 1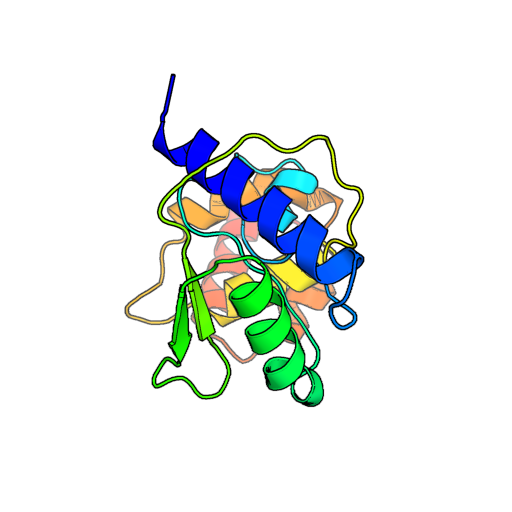.00 62.72 84 ASP A CA 1
ATOM 612 C C . ASP A 1 84 ? 17.320 8.526 -10.533 1.00 62.72 84 ASP A C 1
ATOM 614 O O . ASP A 1 84 ? 16.385 8.062 -11.199 1.00 62.72 84 ASP A O 1
ATOM 618 N N . GLY A 1 85 ? 17.115 9.406 -9.551 1.00 54.75 85 GLY A N 1
ATOM 619 C CA . GLY A 1 85 ? 15.838 10.066 -9.298 1.00 54.75 85 GLY A CA 1
ATOM 620 C C . GLY A 1 85 ? 15.690 11.262 -10.230 1.00 54.75 85 GLY A C 1
ATOM 621 O O . GLY A 1 85 ? 16.197 12.340 -9.937 1.00 54.75 85 GLY A O 1
ATOM 622 N N . HIS A 1 86 ? 15.014 11.090 -11.363 1.00 51.25 86 HIS A N 1
ATOM 623 C CA . HIS A 1 86 ? 14.639 12.233 -12.194 1.00 51.25 86 HIS A CA 1
ATOM 624 C C . HIS A 1 86 ? 13.204 12.644 -11.913 1.00 51.25 86 HIS A C 1
ATOM 626 O O . HIS A 1 86 ? 12.312 11.798 -11.819 1.00 51.25 86 HIS A O 1
ATOM 632 N N . ASP A 1 87 ? 12.982 13.952 -11.859 1.00 50.66 87 ASP A N 1
ATOM 633 C CA . ASP A 1 87 ? 11.650 14.505 -11.705 1.00 50.66 87 ASP A CA 1
ATOM 634 C C . ASP A 1 87 ? 10.868 14.355 -13.018 1.00 50.66 87 ASP A C 1
ATOM 636 O O . ASP A 1 87 ? 11.292 14.807 -14.083 1.00 50.66 87 ASP A O 1
ATOM 640 N N . VAL A 1 88 ? 9.735 13.668 -12.943 1.00 54.66 88 VAL A N 1
ATOM 641 C CA . VAL A 1 88 ? 8.785 13.508 -14.049 1.00 54.66 88 VAL A CA 1
ATOM 642 C C . VAL A 1 88 ? 7.551 14.366 -13.725 1.00 54.66 88 VAL A C 1
ATOM 644 O O . VAL A 1 88 ? 7.300 14.713 -12.569 1.00 54.66 88 VAL A O 1
ATOM 647 N N . LEU A 1 89 ? 6.786 14.783 -14.734 1.00 58.09 89 LEU A N 1
ATOM 648 C CA . LEU A 1 89 ? 5.566 15.580 -14.540 1.00 58.09 89 LEU A CA 1
ATOM 649 C C . LEU A 1 89 ? 4.487 14.802 -13.757 1.00 58.09 89 LEU A C 1
ATOM 651 O O . LEU A 1 89 ? 4.629 13.611 -13.488 1.00 58.09 89 LEU A O 1
ATOM 655 N N . ALA A 1 90 ? 3.397 15.473 -13.371 1.00 69.88 90 ALA A N 1
ATOM 656 C CA . ALA A 1 90 ? 2.277 14.825 -12.688 1.00 69.88 90 ALA A CA 1
ATOM 657 C C . ALA A 1 90 ? 1.656 13.718 -13.562 1.00 69.88 90 ALA A C 1
ATOM 659 O O . ALA A 1 90 ? 1.257 13.969 -14.701 1.00 69.88 90 ALA A O 1
ATOM 660 N N . ILE A 1 91 ? 1.549 12.504 -13.015 1.00 78.06 91 ILE A N 1
ATOM 661 C CA . ILE A 1 91 ? 0.949 11.348 -13.689 1.00 78.06 91 ILE A CA 1
ATOM 662 C C . ILE A 1 91 ? -0.326 10.959 -12.954 1.00 78.06 91 ILE A C 1
ATOM 664 O O . ILE A 1 91 ? -0.283 10.569 -11.791 1.00 78.06 91 ILE A O 1
ATOM 668 N N . ALA A 1 92 ? -1.461 11.035 -13.648 1.00 82.25 92 ALA A N 1
ATOM 669 C CA . ALA A 1 92 ? -2.699 10.431 -13.170 1.00 82.25 92 ALA A CA 1
ATOM 670 C C . ALA A 1 92 ? -2.606 8.904 -13.301 1.00 82.25 92 ALA A C 1
ATOM 672 O O . ALA A 1 92 ? -2.398 8.399 -14.414 1.00 82.25 92 ALA A O 1
ATOM 673 N N . MET A 1 93 ? -2.781 8.201 -12.183 1.00 88.69 93 MET A N 1
ATOM 674 C CA . MET A 1 93 ? -2.750 6.741 -12.085 1.00 88.69 93 MET A CA 1
ATOM 675 C C . MET A 1 93 ? -3.869 6.235 -11.160 1.00 88.69 93 MET A C 1
ATOM 677 O O . MET A 1 93 ? -4.302 6.991 -10.285 1.00 88.69 93 MET A O 1
ATOM 681 N N . PRO A 1 94 ? -4.338 4.987 -11.327 1.00 89.94 94 PRO A N 1
ATOM 682 C CA . PRO A 1 94 ? -5.250 4.366 -10.373 1.00 89.94 94 PRO A CA 1
ATOM 683 C C . PRO A 1 94 ? -4.596 4.242 -8.991 1.00 89.94 94 PRO A C 1
ATOM 685 O O . PRO A 1 94 ? -3.401 3.966 -8.885 1.00 89.94 94 PRO A O 1
ATOM 688 N N . VAL A 1 95 ? -5.378 4.431 -7.929 1.00 93.81 95 VAL A N 1
ATOM 689 C CA . VAL A 1 95 ? -4.930 4.310 -6.534 1.00 93.81 95 VAL A CA 1
ATOM 690 C C . VAL A 1 95 ? -5.904 3.396 -5.807 1.00 93.81 95 VAL A C 1
ATOM 692 O O . VAL A 1 95 ? -7.118 3.561 -5.948 1.00 93.81 95 VAL A O 1
ATOM 695 N N . LEU A 1 96 ? -5.395 2.431 -5.040 1.00 93.19 96 LEU A N 1
ATOM 696 C CA . LEU A 1 96 ? -6.246 1.588 -4.204 1.00 93.19 96 LEU A CA 1
ATOM 697 C C . LEU A 1 96 ? -7.027 2.441 -3.192 1.00 93.19 96 LEU A C 1
ATOM 699 O O . LEU A 1 96 ? -6.539 3.461 -2.696 1.00 93.19 96 LEU A O 1
ATOM 703 N N . SER A 1 97 ? -8.252 2.022 -2.868 1.00 96.75 97 SER A N 1
ATOM 704 C CA . SER A 1 97 ? -9.055 2.719 -1.860 1.00 96.75 97 SER A CA 1
ATOM 705 C C . SER A 1 97 ? -8.397 2.636 -0.481 1.00 96.75 97 SER A C 1
ATOM 707 O O . SER A 1 97 ? -7.727 1.652 -0.156 1.00 96.75 97 SER A O 1
ATOM 709 N N . ALA A 1 98 ? -8.630 3.648 0.359 1.00 95.06 98 ALA A N 1
ATOM 710 C CA . ALA A 1 98 ? -8.102 3.674 1.720 1.00 95.06 98 ALA A CA 1
ATOM 711 C C . ALA A 1 98 ? -8.489 2.416 2.521 1.00 95.06 98 ALA A C 1
ATOM 713 O O . ALA A 1 98 ? -7.653 1.890 3.251 1.00 95.06 98 ALA A O 1
ATOM 714 N N . THR A 1 99 ? -9.709 1.892 2.336 1.00 97.06 99 THR A N 1
ATOM 715 C CA . THR A 1 99 ? -10.174 0.637 2.955 1.00 97.06 99 THR A CA 1
ATOM 716 C C . THR A 1 99 ? -9.288 -0.548 2.581 1.00 97.06 99 THR A C 1
ATOM 718 O O . THR A 1 99 ? -8.789 -1.236 3.466 1.00 97.06 99 THR A O 1
ATOM 721 N N . VAL A 1 100 ? -9.038 -0.771 1.285 1.00 96.69 100 VAL A N 1
ATOM 722 C CA . VAL A 1 100 ? -8.225 -1.910 0.824 1.00 96.69 100 VAL A CA 1
ATOM 723 C C . VAL A 1 100 ? -6.792 -1.793 1.335 1.00 96.69 100 VAL A C 1
ATOM 725 O O . VAL A 1 100 ? -6.233 -2.767 1.839 1.00 96.69 100 VAL A O 1
ATOM 728 N N . VAL A 1 101 ? -6.211 -0.593 1.261 1.00 95.94 101 VAL A N 1
ATOM 729 C CA . VAL A 1 101 ? -4.846 -0.353 1.745 1.00 95.94 101 VAL A CA 1
ATOM 730 C C . VAL A 1 101 ? -4.757 -0.537 3.262 1.00 95.94 101 VAL A C 1
ATOM 732 O O . VAL A 1 101 ? -3.767 -1.077 3.756 1.00 95.94 101 VAL A O 1
ATOM 735 N N . MET A 1 102 ? -5.792 -0.146 4.014 1.00 97.38 102 MET A N 1
ATOM 736 C CA . MET A 1 102 ? -5.856 -0.384 5.456 1.00 97.38 102 MET A CA 1
ATOM 737 C C . MET A 1 102 ? -5.928 -1.883 5.773 1.00 97.38 102 MET A C 1
ATOM 739 O O . MET A 1 102 ? -5.156 -2.349 6.608 1.00 97.38 102 MET A O 1
ATOM 743 N N . CYS A 1 103 ? -6.756 -2.657 5.060 1.00 97.12 103 CYS A N 1
ATOM 744 C CA . CYS A 1 103 ? -6.786 -4.117 5.203 1.00 97.12 103 CYS A CA 1
ATOM 745 C C . CYS A 1 103 ? -5.398 -4.730 4.974 1.00 97.12 103 CYS A C 1
ATOM 747 O O . CYS A 1 103 ? -4.933 -5.522 5.788 1.00 97.12 103 CYS A O 1
ATOM 749 N N . GLN A 1 104 ? -4.714 -4.343 3.892 1.00 95.00 104 GLN A N 1
ATOM 750 C CA . GLN A 1 104 ? -3.378 -4.852 3.563 1.00 95.00 104 GLN A CA 1
ATOM 751 C C . GLN A 1 104 ? -2.357 -4.538 4.662 1.00 95.00 104 GLN A C 1
ATOM 753 O O . GLN A 1 104 ? -1.630 -5.430 5.094 1.00 95.00 104 GLN A O 1
ATOM 758 N N . LYS A 1 105 ? -2.340 -3.296 5.165 1.00 94.19 105 LYS A N 1
ATOM 759 C CA . LYS A 1 105 ? -1.428 -2.892 6.245 1.00 94.19 105 LYS A CA 1
ATOM 760 C C . LYS A 1 105 ? -1.679 -3.624 7.556 1.00 94.19 105 LYS A C 1
ATOM 762 O O . LYS A 1 105 ? -0.732 -3.915 8.278 1.00 94.19 105 LYS A O 1
ATOM 767 N N . LEU A 1 106 ? -2.937 -3.896 7.888 1.00 96.75 106 LEU A N 1
ATOM 768 C CA . LEU A 1 106 ? -3.253 -4.650 9.096 1.00 96.75 106 LEU A CA 1
ATOM 769 C C . LEU A 1 106 ? -2.917 -6.135 8.936 1.00 96.75 106 LEU A C 1
ATOM 771 O O . LEU A 1 106 ? -2.388 -6.735 9.867 1.00 96.75 106 LEU A O 1
ATOM 775 N N . LYS A 1 107 ? -3.118 -6.711 7.745 1.00 95.38 107 LYS A N 1
ATOM 776 C CA . LYS A 1 107 ? -2.705 -8.092 7.451 1.00 95.38 107 LYS A CA 1
ATOM 777 C C . LYS A 1 107 ? -1.197 -8.299 7.470 1.00 95.38 107 LYS A C 1
ATOM 779 O O . LYS A 1 107 ? -0.760 -9.399 7.786 1.00 95.38 107 LYS A O 1
ATOM 784 N N . SER A 1 108 ? -0.408 -7.268 7.168 1.00 93.62 108 SER A N 1
ATOM 785 C CA . SER A 1 108 ? 1.053 -7.353 7.224 1.00 93.62 108 SER A CA 1
ATOM 786 C C . SER A 1 108 ? 1.626 -7.287 8.645 1.00 93.62 108 SER A C 1
ATOM 788 O O . SER A 1 108 ? 2.841 -7.352 8.802 1.00 93.62 108 SER A O 1
ATOM 790 N N . LEU A 1 109 ? 0.800 -7.114 9.683 1.00 95.88 109 LEU A N 1
ATOM 791 C CA . LEU A 1 109 ? 1.273 -7.109 11.066 1.00 95.88 109 LEU A CA 1
ATOM 792 C C . LEU A 1 109 ? 1.625 -8.525 11.526 1.00 95.88 109 LEU A C 1
ATOM 794 O O . LEU A 1 109 ? 0.821 -9.448 11.401 1.00 95.88 109 LEU A O 1
ATOM 798 N N . HIS A 1 110 ? 2.809 -8.672 12.113 1.00 92.81 110 HIS A N 1
ATOM 799 C CA . HIS A 1 110 ? 3.265 -9.905 12.757 1.00 92.81 110 HIS A CA 1
ATOM 800 C C . HIS A 1 110 ? 4.305 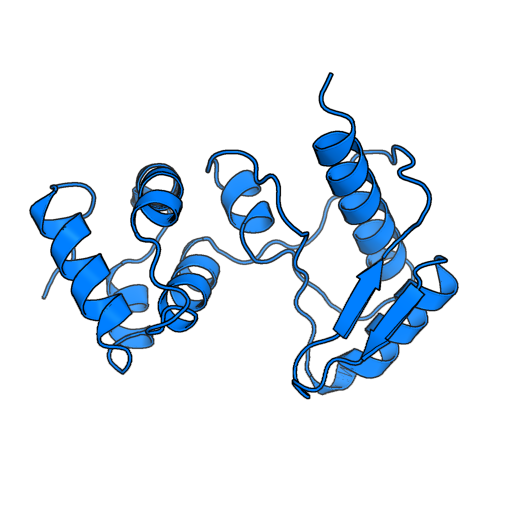-9.596 13.844 1.00 92.81 110 HIS A C 1
ATOM 802 O O . HIS A 1 110 ? 4.693 -8.444 14.037 1.00 92.81 110 HIS A O 1
ATOM 808 N N . GLU A 1 111 ? 4.797 -10.620 14.544 1.00 93.00 111 GLU A N 1
ATOM 809 C CA . GLU A 1 111 ? 5.659 -10.472 15.729 1.00 93.00 111 GLU A CA 1
ATOM 810 C C . GLU A 1 111 ? 6.926 -9.625 15.514 1.00 93.00 111 GLU A C 1
ATOM 812 O O . GLU A 1 111 ? 7.344 -8.891 16.408 1.00 93.00 111 GLU A O 1
ATOM 817 N N . HIS A 1 112 ? 7.518 -9.677 14.318 1.00 89.94 112 HIS A N 1
ATOM 818 C CA . HIS A 1 112 ? 8.710 -8.897 13.976 1.00 89.94 112 HIS A CA 1
ATOM 819 C C . HIS A 1 112 ? 8.378 -7.540 13.342 1.00 89.94 112 HIS A C 1
ATOM 821 O O . HIS A 1 112 ? 9.254 -6.682 13.239 1.00 89.94 112 HIS A O 1
ATOM 827 N N . HIS A 1 113 ? 7.127 -7.326 12.934 1.00 86.12 113 HIS A N 1
ATOM 828 C CA . HIS A 1 113 ? 6.677 -6.109 12.272 1.00 86.12 113 HIS A CA 1
ATOM 829 C C . HIS A 1 113 ? 5.318 -5.654 12.820 1.00 86.12 113 HIS A C 1
ATOM 831 O O . HIS A 1 113 ? 4.303 -5.638 12.128 1.00 86.12 113 HIS A O 1
ATOM 837 N N . CYS A 1 114 ? 5.302 -5.274 14.100 1.00 91.25 114 CYS A N 1
ATOM 838 C CA . CYS A 1 114 ? 4.118 -4.765 14.790 1.00 91.25 114 CYS A CA 1
ATOM 839 C C . CYS A 1 114 ? 4.369 -3.355 15.346 1.00 91.25 114 CYS A C 1
ATOM 841 O O . CYS A 1 114 ? 4.548 -3.152 16.548 1.00 91.25 114 CYS A O 1
ATOM 843 N N . ASN A 1 115 ? 4.397 -2.353 14.462 1.00 90.50 115 ASN A N 1
ATOM 844 C CA . ASN A 1 115 ? 4.597 -0.955 14.850 1.00 90.50 115 ASN A CA 1
ATOM 845 C C . ASN A 1 115 ? 3.302 -0.133 14.735 1.00 90.50 115 ASN A C 1
ATOM 847 O O . ASN A 1 115 ? 3.057 0.546 13.738 1.00 90.50 115 ASN A O 1
ATOM 851 N N . PHE A 1 116 ? 2.488 -0.136 15.793 1.00 94.62 116 PHE A N 1
ATOM 852 C CA . PHE A 1 116 ? 1.248 0.652 15.834 1.00 94.62 116 PHE A CA 1
ATOM 853 C C . PHE A 1 116 ? 1.493 2.161 15.785 1.00 94.62 116 PHE A C 1
ATOM 855 O O . PHE A 1 116 ? 0.670 2.897 15.241 1.00 94.62 116 PHE A O 1
ATOM 862 N N . ALA A 1 117 ? 2.631 2.638 16.302 1.00 92.75 117 ALA A N 1
ATOM 863 C CA . ALA A 1 117 ? 2.955 4.061 16.283 1.00 92.75 117 ALA A CA 1
ATOM 864 C C . ALA A 1 117 ? 3.064 4.603 14.849 1.00 92.75 117 ALA A C 1
ATOM 866 O O . ALA A 1 117 ? 2.630 5.723 14.593 1.00 92.75 117 ALA A O 1
ATOM 867 N N . ALA A 1 118 ? 3.560 3.795 13.907 1.00 88.25 118 A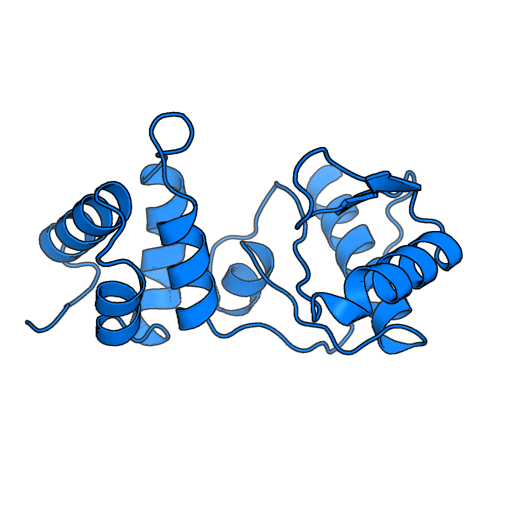LA A N 1
ATOM 868 C CA . ALA A 1 118 ? 3.614 4.157 12.492 1.00 88.25 118 ALA A CA 1
ATOM 869 C C . ALA A 1 118 ? 2.231 4.149 11.807 1.00 88.25 118 ALA A C 1
ATOM 871 O O . ALA A 1 118 ? 2.008 4.909 10.866 1.00 88.25 118 ALA A O 1
ATOM 872 N N . LEU A 1 119 ? 1.282 3.332 12.283 1.00 93.31 119 LEU A N 1
ATOM 873 C CA . LEU A 1 119 ? -0.064 3.221 11.702 1.00 93.31 119 LEU A CA 1
ATOM 874 C C . LEU A 1 119 ? -1.043 4.290 12.200 1.00 93.31 119 LEU A C 1
ATOM 876 O O . LEU A 1 119 ? -1.971 4.664 11.477 1.00 93.31 119 LEU A O 1
ATOM 880 N N . LEU A 1 120 ? -0.855 4.799 13.420 1.00 95.69 120 LEU A N 1
ATOM 881 C CA . LEU A 1 120 ? -1.772 5.757 14.045 1.00 95.69 120 LEU A CA 1
ATOM 882 C C . LEU A 1 120 ? -1.960 7.061 13.243 1.00 95.69 120 LEU A C 1
ATOM 884 O O . LEU A 1 120 ? -3.113 7.468 13.074 1.00 95.69 120 LEU A O 1
ATOM 888 N N . PRO A 1 121 ? -0.908 7.729 12.724 1.00 95.06 121 PRO A N 1
ATOM 889 C CA . PRO A 1 121 ? -1.080 8.954 11.943 1.00 95.06 121 PRO A CA 1
ATOM 890 C C . PRO A 1 121 ? -1.898 8.726 10.671 1.00 95.06 121 PRO A C 1
ATOM 892 O O . PRO A 1 121 ? -2.820 9.490 10.389 1.00 95.06 121 PRO A O 1
ATOM 895 N N . ALA A 1 122 ? -1.603 7.647 9.942 1.00 93.06 122 ALA A N 1
ATOM 896 C CA . ALA A 1 122 ? -2.329 7.298 8.729 1.00 93.06 122 ALA A CA 1
ATOM 897 C C . ALA A 1 122 ? -3.793 6.965 9.042 1.00 93.06 122 ALA A C 1
ATOM 899 O O . ALA A 1 122 ? -4.689 7.532 8.427 1.00 93.06 122 ALA A O 1
ATOM 900 N N . THR A 1 123 ? -4.036 6.146 10.069 1.00 96.81 123 THR A N 1
ATOM 901 C CA . THR A 1 123 ? -5.384 5.798 10.550 1.00 96.81 123 THR A CA 1
ATOM 902 C C . THR A 1 123 ? -6.202 7.039 10.886 1.00 96.81 123 THR A C 1
ATOM 904 O O . THR A 1 123 ? -7.331 7.180 10.427 1.00 96.81 123 THR A O 1
ATOM 907 N N . ARG A 1 124 ? -5.622 7.988 11.633 1.00 96.94 124 ARG A N 1
ATOM 908 C CA . ARG A 1 124 ? -6.289 9.255 11.957 1.00 96.94 124 ARG A CA 1
ATOM 909 C C . ARG A 1 124 ? -6.649 10.046 10.708 1.00 96.94 124 ARG A C 1
ATOM 911 O O . ARG A 1 124 ? -7.732 10.620 10.674 1.00 96.94 124 ARG A O 1
ATOM 918 N N . ALA A 1 125 ? -5.760 10.096 9.723 1.00 95.81 125 ALA A N 1
ATOM 919 C CA . ALA A 1 125 ? -5.984 10.856 8.501 1.00 95.81 125 ALA A CA 1
ATOM 920 C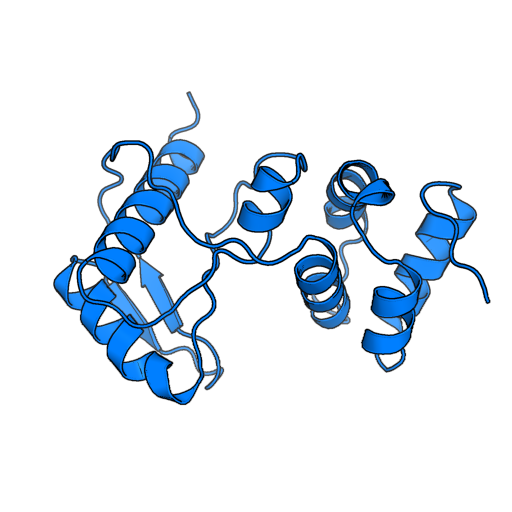 C . ALA A 1 125 ? -7.111 10.262 7.644 1.00 95.81 125 ALA A C 1
ATOM 922 O O . ALA A 1 125 ? -7.974 11.001 7.175 1.00 95.81 125 ALA A O 1
ATOM 923 N N . VAL A 1 126 ? -7.146 8.935 7.494 1.00 95.81 126 VAL A N 1
ATOM 924 C CA . VAL A 1 126 ? -8.091 8.263 6.586 1.00 95.81 126 VAL A CA 1
ATOM 925 C C . VAL A 1 126 ? -9.379 7.780 7.257 1.00 95.81 126 VAL A C 1
ATOM 927 O O . VAL A 1 126 ? -10.213 7.180 6.590 1.00 95.81 126 VAL A O 1
ATOM 930 N N . ARG A 1 127 ? -9.579 8.040 8.555 1.00 96.25 127 ARG A N 1
ATOM 931 C CA . ARG A 1 127 ? -10.697 7.485 9.345 1.00 96.25 127 ARG A CA 1
ATOM 932 C C . ARG A 1 127 ? -12.095 7.678 8.758 1.00 96.25 127 ARG A C 1
ATOM 934 O O . ARG A 1 127 ? -12.917 6.793 8.925 1.00 96.25 127 ARG A O 1
ATOM 941 N N . GLU A 1 128 ? -12.341 8.783 8.057 1.00 96.19 128 GLU A N 1
ATOM 942 C CA . GLU A 1 128 ? -13.649 9.078 7.449 1.00 96.19 128 GLU A CA 1
ATOM 943 C C . GLU A 1 128 ? -13.799 8.475 6.038 1.00 96.19 128 GLU A C 1
ATOM 945 O O . GLU A 1 128 ? -14.875 8.512 5.453 1.00 96.19 128 GLU A O 1
ATOM 950 N N . GLN A 1 129 ? -12.707 7.961 5.461 1.00 96.06 129 GLN A N 1
ATOM 951 C CA . GLN A 1 129 ? -12.650 7.377 4.114 1.00 96.06 129 GLN A CA 1
ATOM 952 C C . GLN A 1 129 ? -12.617 5.843 4.143 1.00 96.06 129 GLN A C 1
ATOM 954 O O . GLN A 1 129 ? -12.777 5.202 3.105 1.00 96.06 129 GLN A O 1
ATOM 959 N N . VAL A 1 130 ? -12.354 5.258 5.313 1.00 97.19 130 VAL A N 1
ATOM 960 C CA . VAL A 1 130 ? -12.238 3.815 5.513 1.00 97.19 130 VAL A CA 1
ATOM 961 C C . VAL A 1 130 ? -13.568 3.248 5.994 1.00 97.19 130 VAL A C 1
ATOM 963 O O . VAL A 1 130 ? -14.160 3.745 6.950 1.00 97.19 130 VAL A O 1
ATOM 966 N N . ASP A 1 131 ? -13.993 2.158 5.362 1.00 97.12 131 ASP A N 1
ATOM 967 C CA . ASP A 1 131 ? -15.059 1.305 5.882 1.00 97.12 131 ASP A CA 1
ATOM 968 C C . ASP A 1 131 ? -14.476 0.367 6.948 1.00 97.12 131 ASP A C 1
ATOM 970 O O . ASP A 1 131 ? -13.845 -0.649 6.645 1.00 97.12 131 ASP A O 1
ATOM 974 N N . TRP A 1 132 ? -14.644 0.743 8.214 1.00 96.88 132 TRP A N 1
ATOM 975 C CA . TRP A 1 132 ? -14.052 0.025 9.342 1.00 96.88 132 TRP A CA 1
ATOM 976 C C . TRP A 1 132 ? -14.693 -1.336 9.620 1.00 96.88 132 TRP A C 1
ATOM 978 O O . TRP A 1 132 ? -14.016 -2.204 10.169 1.00 96.88 132 TRP A O 1
ATOM 988 N N . ALA A 1 133 ? -15.947 -1.551 9.210 1.00 95.94 133 ALA A N 1
ATOM 989 C CA . ALA A 1 133 ? -16.590 -2.858 9.320 1.00 95.94 133 ALA A CA 1
ATOM 990 C C . ALA A 1 133 ? -15.946 -3.845 8.337 1.00 95.94 133 ALA A C 1
ATOM 992 O O . ALA A 1 133 ? -15.543 -4.939 8.729 1.00 95.94 133 ALA A O 1
ATOM 993 N N . VAL A 1 134 ? -15.731 -3.411 7.089 1.00 96.88 134 VAL A N 1
ATOM 994 C CA . VAL A 1 134 ? -15.010 -4.208 6.084 1.00 96.88 134 VAL A CA 1
ATOM 995 C C . VAL A 1 134 ? -13.580 -4.505 6.528 1.00 96.88 134 VAL A C 1
ATOM 997 O O . VAL A 1 134 ? -13.125 -5.636 6.371 1.00 96.88 134 VAL A O 1
ATOM 1000 N N . VAL A 1 135 ? -12.865 -3.522 7.092 1.00 97.50 135 VAL A N 1
ATOM 1001 C CA . VAL A 1 135 ? -11.499 -3.742 7.600 1.00 97.50 135 VAL A CA 1
ATOM 1002 C C . VAL A 1 135 ? -11.491 -4.802 8.694 1.00 97.50 135 VAL A C 1
ATOM 1004 O O . VAL A 1 135 ? -10.708 -5.744 8.606 1.00 97.50 135 VAL A O 1
ATOM 1007 N N . ARG A 1 136 ? -12.375 -4.674 9.688 1.00 96.62 136 ARG A N 1
ATOM 1008 C CA . ARG A 1 136 ? -12.484 -5.632 10.790 1.00 96.62 136 ARG A CA 1
ATOM 1009 C C . ARG A 1 136 ? -12.714 -7.049 10.280 1.00 96.62 136 ARG A C 1
ATOM 1011 O O . ARG A 1 136 ? -11.965 -7.949 10.649 1.00 96.62 136 ARG A O 1
ATOM 1018 N N . ASP A 1 137 ? -13.711 -7.233 9.423 1.00 96.94 137 ASP A N 1
ATOM 1019 C CA . ASP A 1 137 ? -14.084 -8.554 8.922 1.00 96.94 137 ASP A CA 1
ATOM 1020 C C . ASP A 1 137 ? -12.970 -9.149 8.051 1.00 96.94 137 ASP A C 1
ATOM 1022 O O . ASP A 1 137 ? -12.630 -10.327 8.173 1.00 96.94 137 ASP A O 1
ATOM 1026 N N . ALA A 1 138 ? -12.342 -8.327 7.205 1.00 97.56 138 ALA A N 1
ATOM 1027 C CA . ALA A 1 138 ? -11.268 -8.769 6.327 1.00 97.56 138 ALA A CA 1
ATOM 1028 C C . ALA A 1 138 ? -10.006 -9.193 7.085 1.00 97.56 138 ALA A C 1
ATOM 1030 O O . ALA A 1 138 ? -9.241 -9.986 6.535 1.00 97.56 138 ALA A O 1
ATOM 1031 N N . THR A 1 139 ? -9.762 -8.666 8.290 1.00 97.69 139 THR A N 1
ATOM 1032 C CA . THR A 1 139 ? -8.557 -8.941 9.092 1.00 97.69 139 THR A CA 1
ATOM 1033 C C . THR A 1 139 ? -8.828 -9.721 10.375 1.00 97.69 139 THR A C 1
ATOM 1035 O O . THR A 1 139 ? -7.967 -9.755 11.253 1.00 97.69 139 THR A O 1
ATOM 1038 N N . ALA A 1 140 ? -10.009 -10.330 10.504 1.00 96.50 140 ALA A N 1
ATOM 1039 C CA . ALA A 1 140 ? -10.427 -11.056 11.703 1.00 96.50 140 ALA A CA 1
ATOM 1040 C C . ALA A 1 140 ? -9.535 -12.269 12.035 1.00 96.50 140 ALA A C 1
ATOM 1042 O O . ALA A 1 140 ? -9.534 -12.746 13.165 1.00 96.50 140 ALA A O 1
ATOM 1043 N N . ASP A 1 141 ? -8.772 -12.761 11.058 1.00 96.75 141 ASP A N 1
ATOM 1044 C CA . ASP A 1 141 ? -7.814 -13.859 11.185 1.00 96.75 141 ASP A CA 1
ATOM 1045 C C . ASP A 1 141 ? -6.427 -13.429 11.700 1.00 96.75 141 ASP A C 1
ATOM 1047 O O . ASP A 1 141 ? -5.575 -14.286 11.931 1.00 96.75 141 ASP A O 1
ATOM 1051 N N . ASN A 1 142 ? -6.181 -12.128 11.899 1.00 97.31 142 ASN A N 1
ATOM 1052 C CA . ASN A 1 142 ? -4.910 -11.600 12.396 1.00 97.31 142 ASN A CA 1
ATOM 1053 C C . ASN A 1 142 ? -5.078 -10.951 13.784 1.00 97.31 142 ASN A C 1
ATOM 1055 O O . ASN A 1 142 ? -5.627 -9.857 13.922 1.00 97.31 142 ASN A O 1
ATOM 1059 N N . ASP A 1 143 ? -4.535 -11.590 14.823 1.00 97.62 143 ASP A N 1
ATOM 1060 C CA . ASP A 1 143 ? -4.640 -11.112 16.210 1.00 97.62 143 ASP A CA 1
ATOM 1061 C C . ASP A 1 143 ? -3.986 -9.737 16.442 1.00 97.62 143 ASP A C 1
ATOM 1063 O O . ASP A 1 143 ? -4.467 -8.947 17.260 1.00 97.62 143 ASP A O 1
ATOM 1067 N N . PHE A 1 144 ? -2.922 -9.398 15.704 1.00 97.88 144 PHE A N 1
ATOM 1068 C CA . PHE A 1 144 ? -2.300 -8.072 15.785 1.00 97.88 144 PHE A CA 1
ATOM 1069 C C . PHE A 1 144 ? -3.208 -6.993 15.190 1.00 97.88 144 PHE A C 1
ATOM 1071 O O . PHE A 1 144 ? -3.299 -5.895 15.746 1.00 97.88 144 PHE A O 1
ATOM 1078 N N . ALA A 1 145 ? -3.909 -7.303 14.094 1.00 97.44 145 ALA A N 1
ATOM 1079 C CA . ALA A 1 145 ? -4.919 -6.419 13.521 1.00 97.44 145 ALA A CA 1
ATOM 1080 C C . ALA A 1 145 ? -6.080 -6.208 14.500 1.00 97.44 145 ALA A C 1
ATOM 1082 O O . ALA A 1 145 ? -6.442 -5.064 14.778 1.00 97.44 145 ALA A O 1
ATOM 1083 N N . THR A 1 146 ? -6.593 -7.286 15.098 1.00 97.19 146 THR A N 1
ATOM 1084 C CA . THR A 1 146 ? -7.628 -7.229 16.142 1.00 97.19 146 THR A CA 1
ATOM 1085 C C . THR A 1 146 ? -7.198 -6.344 17.315 1.00 97.19 146 THR A C 1
ATOM 1087 O O . THR A 1 146 ? -7.948 -5.462 17.738 1.00 97.19 146 THR A O 1
ATOM 1090 N N . ALA A 1 147 ? -5.964 -6.504 17.805 1.00 97.19 147 ALA A N 1
ATOM 1091 C CA . ALA A 1 147 ? -5.420 -5.677 18.880 1.00 97.19 147 ALA A CA 1
ATOM 1092 C C . ALA A 1 147 ? -5.297 -4.194 18.485 1.00 97.19 147 ALA A C 1
ATOM 1094 O O . ALA A 1 147 ? -5.588 -3.310 19.297 1.00 97.19 147 ALA A O 1
ATOM 1095 N N . PHE A 1 148 ? -4.890 -3.905 17.246 1.00 97.62 148 PHE A N 1
ATOM 1096 C CA . PHE A 1 148 ? -4.821 -2.537 16.740 1.00 97.62 148 PHE A CA 1
ATOM 1097 C C . PHE A 1 148 ? -6.206 -1.893 16.644 1.00 97.62 148 PHE A C 1
ATOM 1099 O O . PHE A 1 148 ? -6.382 -0.778 17.132 1.00 97.62 148 PHE A O 1
ATOM 1106 N N . LEU A 1 149 ? -7.187 -2.592 16.060 1.00 97.44 149 LEU A N 1
ATOM 1107 C CA . LEU A 1 149 ? -8.567 -2.116 15.915 1.00 97.44 149 LEU A CA 1
ATOM 1108 C C . LEU A 1 149 ? -9.197 -1.814 17.279 1.00 97.44 149 LEU A C 1
ATOM 1110 O O . LEU A 1 149 ? -9.730 -0.722 17.483 1.00 97.44 149 LEU A O 1
ATOM 1114 N N . PHE A 1 150 ? -9.016 -2.718 18.245 1.00 96.69 150 PHE A N 1
ATOM 1115 C CA . PHE A 1 150 ? -9.415 -2.485 19.631 1.00 96.69 150 PHE A CA 1
ATOM 1116 C C . PHE A 1 150 ? -8.756 -1.225 20.212 1.00 96.69 150 PHE A C 1
ATOM 1118 O O . PHE A 1 150 ? -9.423 -0.388 20.821 1.00 96.69 150 PHE A O 1
ATOM 1125 N N . LEU A 1 151 ? -7.446 -1.046 20.013 1.00 97.19 151 LEU A N 1
ATOM 1126 C CA . LEU A 1 151 ? -6.728 0.129 20.507 1.00 97.19 151 LEU A CA 1
ATOM 1127 C C . LEU A 1 151 ? -7.271 1.430 19.899 1.00 97.19 151 LEU A C 1
ATOM 1129 O O . LEU A 1 151 ? -7.504 2.390 20.635 1.00 97.19 151 LEU A O 1
ATOM 1133 N N . VAL A 1 152 ? -7.466 1.496 18.581 1.00 97.44 152 VAL A N 1
ATOM 1134 C CA . VAL A 1 152 ? -7.901 2.737 17.919 1.00 97.44 152 VAL A CA 1
ATOM 1135 C C . VAL A 1 152 ? -9.344 3.108 18.257 1.00 97.44 152 VAL A C 1
ATOM 1137 O O . VAL A 1 152 ? -9.647 4.298 18.369 1.00 97.44 152 VAL A O 1
ATOM 1140 N N . GLU A 1 153 ? -10.200 2.122 18.516 1.00 96.50 153 GLU A N 1
ATOM 1141 C CA . GLU A 1 153 ? -11.539 2.343 19.060 1.00 96.50 153 GLU A CA 1
ATOM 1142 C C . GLU A 1 153 ? -11.481 2.857 20.506 1.00 96.50 153 GLU A C 1
ATOM 1144 O O . GLU A 1 153 ? -12.081 3.881 20.838 1.00 96.50 153 GLU A O 1
ATOM 1149 N N . ARG A 1 154 ? -10.668 2.232 21.369 1.00 97.06 154 ARG A N 1
ATOM 1150 C CA . ARG A 1 154 ? -10.454 2.679 22.759 1.00 97.06 154 ARG A CA 1
ATOM 1151 C C . ARG A 1 154 ? -9.885 4.095 22.856 1.00 97.06 154 ARG A C 1
ATOM 1153 O O . ARG A 1 154 ? -10.159 4.796 23.830 1.00 97.06 154 ARG A O 1
ATOM 1160 N N . LEU A 1 155 ? -9.097 4.510 21.868 1.00 96.44 155 LEU A N 1
ATOM 1161 C CA . LEU A 1 155 ? -8.549 5.861 21.742 1.00 96.44 155 LEU A CA 1
ATOM 1162 C C . LEU A 1 155 ? -9.540 6.870 21.128 1.00 96.44 155 LEU A C 1
ATOM 1164 O O . LEU A 1 155 ? -9.180 8.041 20.982 1.00 96.44 155 LEU A O 1
ATOM 1168 N N . GLY A 1 156 ? -10.750 6.442 20.748 1.00 95.44 156 GLY A N 1
ATOM 1169 C CA . GLY A 1 156 ? -11.769 7.289 20.123 1.00 95.44 156 GLY A CA 1
ATOM 1170 C C . GLY A 1 156 ? -11.368 7.806 18.740 1.00 95.44 156 GLY A C 1
ATOM 1171 O O . GLY A 1 156 ? -11.776 8.896 18.347 1.00 95.44 156 GLY A O 1
ATOM 1172 N N . ILE A 1 157 ? -10.504 7.077 18.026 1.00 95.69 157 ILE A N 1
ATOM 1173 C CA . ILE A 1 157 ? -10.049 7.458 16.680 1.00 95.69 157 ILE A CA 1
ATOM 1174 C C . ILE A 1 157 ? -11.079 7.051 15.634 1.00 95.69 157 ILE A C 1
ATOM 1176 O O . ILE A 1 157 ? -11.287 7.776 14.666 1.00 95.69 157 ILE A O 1
ATOM 1180 N N . VAL A 1 158 ? -11.695 5.891 15.834 1.00 93.56 158 VAL A N 1
ATOM 1181 C CA . VAL A 1 158 ? -12.697 5.292 14.954 1.00 93.56 158 VAL A CA 1
ATOM 1182 C C . VAL A 1 158 ? -13.842 4.764 15.808 1.00 93.56 158 VAL A C 1
ATOM 1184 O O . VAL A 1 158 ? -13.677 4.546 17.008 1.00 93.56 158 VAL A O 1
ATOM 1187 N N . THR A 1 159 ? -15.001 4.565 15.192 1.00 89.56 159 THR A N 1
ATOM 1188 C CA . THR A 1 159 ? -16.114 3.816 15.785 1.00 89.56 159 THR A CA 1
ATOM 1189 C C . THR A 1 159 ? -16.326 2.584 14.925 1.00 89.56 159 THR A C 1
ATOM 1191 O O . THR A 1 159 ? -16.599 2.728 13.733 1.00 89.56 159 THR A O 1
ATOM 1194 N N . ILE A 1 160 ? -16.164 1.396 15.502 1.00 82.75 160 ILE A N 1
ATOM 1195 C CA . ILE A 1 160 ? -16.293 0.135 14.776 1.00 82.75 160 ILE A CA 1
ATOM 1196 C C . ILE A 1 160 ? -17.530 -0.545 15.346 1.00 82.75 160 ILE A C 1
ATOM 1198 O O . ILE A 1 160 ? -17.500 -1.104 16.433 1.00 82.75 160 ILE A O 1
ATOM 1202 N N . SER A 1 161 ? -18.665 -0.417 14.661 1.00 72.44 161 SER A N 1
ATOM 1203 C CA . SER A 1 161 ? -19.892 -1.079 15.113 1.00 72.44 161 SER A CA 1
ATOM 1204 C C . SER A 1 161 ? -19.682 -2.595 15.208 1.00 72.44 161 SER A C 1
ATOM 1206 O O . SER A 1 161 ? -18.992 -3.164 14.360 1.00 72.44 161 SER A O 1
ATOM 1208 N N . GLU A 1 162 ? -20.257 -3.225 16.243 1.00 58.38 162 GLU A N 1
ATOM 1209 C CA . GLU A 1 162 ? -20.306 -4.690 16.392 1.00 58.38 162 GLU A CA 1
ATOM 1210 C C . GLU A 1 162 ? -20.989 -5.368 15.196 1.00 58.38 162 GLU A C 1
ATOM 1212 O O . GLU A 1 162 ? -22.031 -4.863 14.723 1.00 58.38 162 GLU A O 1
#

Foldseek 3Di:
DDPQLLLQQLVQVLLLVLCVVFAAAKAWAEPVLLVVLPFDRDSDHTDMDDPLVRPVRSQVSLVVSPWDWADDPPSRDIDTDHPDRDDDDDDDHHYDFPQVRLLVVLQPDDDVRQDLVVVVRSCLSCQVRHPLQSSCVSCVVPVSSVVSSVVCVVVVSHDHDD

pLDDT: mean 90.7, std 10.17, range [50.19, 97.88]

Secondary structure (DSSP, 8-state):
--HHHHHHHHHHHHHHHHHHHHS-SEEEEHHHHHHHTTPPPPSS--EEEE-GGGHHHHHHHHHHTTPEEEE-SSTT-EEEE-S-----------B--HHHHHHHHHHT-BTTB--HHHHHHHHHHHTTTS-HHHHHHHTTT-HHHHHHHHHHHHTTS-----

Sequence (162 aa):
MDTHQDALRGALKRAASAMKAAGPDFALAGSYALWVHGAPEPVHDVDFVVAEVDAGAAAETLADAGFAIERTPEDWLFKASTADGHDVLAIAMPVLSATVVMCQKLKSLHEHHCNFAALLPATRAVREQVDWAVVRDATADNDFATAFLFLVERLGIVTISE